Protein AF-A0A1I7UC44-F1 (afdb_monomer_lite)

Structure (mmCIF, N/CA/C/O backbone):
data_AF-A0A1I7UC44-F1
#
_entry.id   AF-A0A1I7UC44-F1
#
loop_
_atom_site.group_PDB
_atom_site.id
_atom_site.type_symbol
_atom_site.label_atom_id
_atom_site.label_alt_id
_atom_site.label_comp_id
_atom_site.label_asym_id
_atom_site.label_entity_id
_atom_site.label_seq_id
_atom_site.pdbx_PDB_ins_code
_atom_site.Cartn_x
_atom_site.Cartn_y
_atom_site.Cartn_z
_atom_site.occupancy
_atom_site.B_iso_or_equiv
_atom_site.auth_seq_id
_atom_site.auth_comp_id
_atom_site.auth_asym_id
_atom_site.auth_atom_id
_atom_site.pdbx_PDB_model_num
ATOM 1 N N . MET A 1 1 ? 6.712 1.844 -14.354 1.00 86.81 1 MET A N 1
ATOM 2 C CA . MET A 1 1 ? 5.774 1.019 -13.558 1.00 86.81 1 MET A CA 1
ATOM 3 C C . MET A 1 1 ? 6.282 0.932 -12.125 1.00 86.81 1 MET A C 1
ATOM 5 O O . MET A 1 1 ? 7.482 0.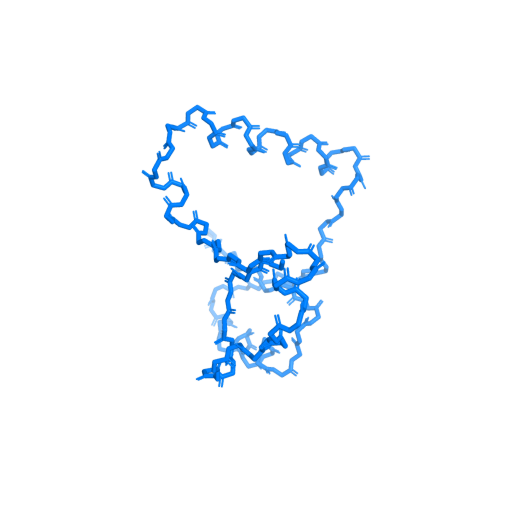760 -11.936 1.00 86.81 1 MET A O 1
ATOM 9 N N . LEU A 1 2 ? 5.391 1.078 -11.141 1.00 91.12 2 LEU A N 1
ATOM 10 C CA . LEU A 1 2 ? 5.702 0.945 -9.716 1.00 91.12 2 LEU A CA 1
ATOM 11 C C . LEU A 1 2 ? 4.914 -0.236 -9.146 1.00 91.12 2 LEU A C 1
ATOM 13 O O . LEU A 1 2 ? 3.701 -0.287 -9.329 1.00 91.12 2 LEU A O 1
ATOM 17 N N . THR A 1 3 ? 5.585 -1.164 -8.470 1.00 91.81 3 THR A N 1
ATOM 18 C CA . THR A 1 3 ? 4.928 -2.257 -7.740 1.00 91.81 3 THR A CA 1
ATOM 19 C C . THR A 1 3 ? 5.123 -2.098 -6.236 1.00 91.81 3 THR A C 1
ATOM 21 O O . THR A 1 3 ? 6.213 -1.754 -5.782 1.00 91.81 3 THR A O 1
ATOM 24 N N . TYR A 1 4 ? 4.066 -2.333 -5.462 1.00 91.06 4 TYR A N 1
ATOM 25 C CA . TYR A 1 4 ? 4.076 -2.272 -3.995 1.00 91.06 4 TYR A CA 1
ATOM 26 C C . TYR A 1 4 ? 3.559 -3.566 -3.344 1.00 91.06 4 TYR A C 1
ATOM 28 O O . TYR A 1 4 ? 3.312 -3.611 -2.140 1.00 91.06 4 TYR A O 1
ATOM 36 N N . GLY A 1 5 ? 3.391 -4.632 -4.134 1.00 86.25 5 GLY A N 1
ATOM 37 C CA . GLY A 1 5 ? 2.902 -5.926 -3.666 1.00 86.25 5 GLY A CA 1
ATOM 38 C C . GLY A 1 5 ? 2.909 -6.991 -4.764 1.00 86.25 5 GLY A C 1
ATOM 39 O O . GLY A 1 5 ? 3.052 -6.685 -5.944 1.00 86.25 5 GLY A O 1
ATOM 40 N N . GLY A 1 6 ? 2.750 -8.256 -4.369 1.00 82.50 6 GLY A N 1
ATOM 41 C CA . GLY A 1 6 ? 2.774 -9.409 -5.276 1.00 82.50 6 GLY A CA 1
ATOM 42 C C . GLY A 1 6 ? 1.901 -10.547 -4.757 1.00 82.50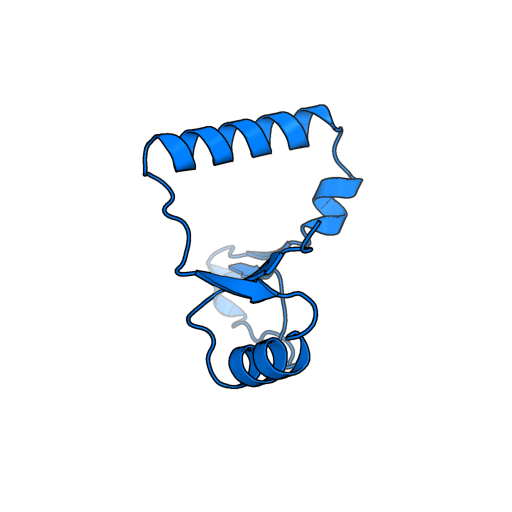 6 GLY A C 1
ATOM 43 O O . GLY A 1 6 ? 2.405 -11.528 -4.220 1.00 82.50 6 GLY A O 1
ATOM 44 N N . MET A 1 7 ? 0.579 -10.398 -4.884 1.00 73.44 7 MET A N 1
ATOM 45 C CA . MET A 1 7 ? -0.397 -11.311 -4.265 1.00 73.44 7 MET A CA 1
ATOM 46 C C . MET A 1 7 ? -0.383 -12.724 -4.868 1.00 73.44 7 MET A C 1
ATOM 48 O O . MET A 1 7 ? -0.699 -13.689 -4.181 1.00 73.44 7 MET A O 1
ATOM 52 N N . SER A 1 8 ? 0.014 -12.866 -6.134 1.00 75.25 8 SER A N 1
ATOM 53 C CA . SER A 1 8 ? 0.002 -14.141 -6.862 1.00 75.25 8 SER A CA 1
ATOM 54 C C . SER A 1 8 ? 1.214 -15.037 -6.587 1.00 75.25 8 SER A C 1
ATOM 56 O O . SER A 1 8 ? 1.257 -16.154 -7.098 1.00 75.25 8 SER A O 1
ATOM 58 N N . LYS A 1 9 ? 2.221 -14.556 -5.837 1.00 76.44 9 LYS A N 1
ATOM 59 C CA . LYS A 1 9 ? 3.558 -15.181 -5.712 1.00 76.44 9 LYS A CA 1
ATOM 60 C C . LYS A 1 9 ? 4.264 -15.431 -7.057 1.00 76.44 9 LYS A C 1
ATOM 62 O O . LYS A 1 9 ? 5.268 -16.133 -7.098 1.00 76.44 9 LYS A O 1
ATOM 67 N N . GLN A 1 10 ? 3.757 -14.855 -8.146 1.00 83.12 10 GLN A N 1
ATOM 68 C CA . GLN A 1 10 ? 4.353 -14.950 -9.472 1.00 83.12 10 GLN A CA 1
ATOM 69 C C . GLN A 1 10 ? 5.250 -13.735 -9.733 1.00 83.12 10 GLN A C 1
ATOM 71 O O . GLN A 1 10 ? 4.924 -12.627 -9.289 1.00 83.12 10 GLN A O 1
ATOM 76 N N . PRO A 1 11 ? 6.361 -13.907 -10.466 1.00 84.31 11 PRO A N 1
ATOM 77 C CA . PRO A 1 11 ? 7.186 -12.784 -10.880 1.00 84.31 11 PRO A CA 1
ATOM 78 C C . PRO A 1 11 ? 6.398 -11.851 -11.806 1.00 84.31 11 PRO A C 1
ATOM 80 O O . PRO A 1 11 ? 5.575 -12.282 -12.616 1.00 84.31 11 PRO A O 1
ATOM 83 N N . THR A 1 12 ? 6.667 -10.550 -11.700 1.00 86.81 12 THR A N 1
ATOM 84 C CA . THR A 1 12 ? 6.077 -9.566 -12.614 1.00 86.81 12 THR A CA 1
ATOM 85 C C . THR A 1 12 ? 6.734 -9.704 -13.984 1.00 86.81 12 THR A C 1
ATOM 87 O O . THR A 1 12 ? 7.937 -9.490 -14.109 1.00 86.81 12 THR A O 1
ATOM 90 N N . GLN A 1 13 ? 5.955 -10.046 -15.009 1.00 89.25 13 GLN A N 1
ATOM 91 C CA . GLN A 1 13 ? 6.444 -10.103 -16.387 1.00 89.25 13 GLN A CA 1
ATOM 92 C C . GLN A 1 13 ? 6.395 -8.710 -17.021 1.00 89.25 13 GLN A C 1
ATOM 94 O O . GLN A 1 13 ? 5.405 -7.992 -16.870 1.00 89.25 13 GLN A O 1
ATOM 99 N N . ALA A 1 14 ? 7.452 -8.319 -17.736 1.00 89.56 14 ALA A N 1
ATOM 100 C CA . ALA A 1 14 ? 7.505 -7.041 -18.440 1.00 89.56 14 ALA A CA 1
ATOM 101 C C . ALA A 1 14 ? 8.216 -7.188 -19.801 1.00 89.56 14 ALA A C 1
ATOM 103 O O . ALA A 1 14 ? 9.253 -7.848 -19.874 1.00 89.56 14 ALA A O 1
ATOM 104 N N . PRO A 1 15 ? 7.686 -6.586 -20.884 1.00 92.06 15 PRO A N 1
ATOM 105 C CA . PRO A 1 15 ? 8.291 -6.669 -22.213 1.00 92.06 15 PRO A CA 1
ATOM 106 C C . PRO A 1 15 ? 9.601 -5.877 -22.273 1.00 92.06 15 PRO A C 1
ATOM 108 O O . PRO A 1 15 ? 9.670 -4.775 -21.743 1.00 92.06 15 PRO A O 1
ATOM 111 N N . ILE A 1 16 ? 10.616 -6.399 -22.967 1.00 94.00 16 ILE A N 1
ATOM 112 C CA . ILE A 1 16 ? 11.969 -5.808 -23.016 1.00 94.00 16 ILE A CA 1
ATOM 113 C C . ILE A 1 16 ? 12.010 -4.515 -23.850 1.00 94.00 16 ILE A C 1
ATOM 115 O O . ILE A 1 16 ? 12.642 -3.536 -23.455 1.00 94.00 16 ILE A O 1
ATOM 119 N N . ALA A 1 17 ? 11.313 -4.486 -24.991 1.00 97.12 17 ALA A N 1
ATOM 120 C CA . ALA A 1 17 ? 11.405 -3.391 -25.963 1.00 97.12 17 ALA A CA 1
ATOM 121 C C . ALA A 1 17 ? 11.136 -1.990 -25.362 1.00 97.12 17 ALA A C 1
ATOM 123 O O . ALA A 1 17 ? 11.899 -1.068 -25.647 1.00 97.12 17 ALA A O 1
ATOM 124 N N . PRO A 1 18 ? 10.119 -1.788 -24.498 1.00 95.06 18 PRO A N 1
ATOM 125 C CA . PRO A 1 18 ? 9.891 -0.490 -23.862 1.00 95.06 18 PRO A CA 1
ATOM 126 C C . PRO A 1 18 ? 10.998 -0.025 -22.901 1.00 95.06 18 PRO A C 1
ATOM 128 O O . PRO A 1 18 ? 11.172 1.181 -22.736 1.00 95.06 18 PRO A O 1
ATOM 131 N N . PHE A 1 19 ? 11.763 -0.932 -22.286 1.00 94.19 19 PHE A N 1
ATOM 132 C CA . PHE A 1 19 ? 12.917 -0.538 -21.467 1.00 94.19 19 PHE A CA 1
ATOM 133 C C . PHE A 1 19 ? 14.044 0.009 -22.346 1.00 94.19 19 PHE A C 1
ATOM 135 O O . PHE A 1 19 ? 14.591 1.065 -22.049 1.00 94.19 19 PHE A O 1
ATOM 142 N N . ILE A 1 20 ? 14.333 -0.672 -23.461 1.00 95.94 20 ILE A N 1
ATOM 143 C CA . ILE A 1 20 ? 15.426 -0.306 -24.373 1.00 95.94 20 ILE A CA 1
ATOM 144 C C . ILE A 1 20 ? 15.078 0.944 -25.187 1.00 95.94 20 ILE A C 1
ATOM 146 O O . ILE A 1 20 ? 15.843 1.900 -25.222 1.00 95.94 20 ILE A O 1
ATOM 150 N N . PHE A 1 21 ? 13.916 0.951 -25.842 1.00 97.69 21 PHE A N 1
ATOM 151 C CA . PHE A 1 21 ? 13.599 1.951 -26.867 1.00 97.69 21 PHE A CA 1
ATOM 152 C C . PHE A 1 21 ? 12.753 3.118 -26.360 1.00 97.69 21 PHE A C 1
ATOM 154 O O . PHE A 1 21 ? 12.621 4.121 -27.054 1.00 97.69 21 PHE A O 1
ATOM 161 N N . LYS A 1 22 ? 12.149 2.997 -25.172 1.00 95.81 22 LYS A N 1
ATOM 162 C CA . LYS A 1 22 ? 11.308 4.053 -24.580 1.00 95.81 22 LYS A CA 1
ATOM 163 C C . LYS A 1 22 ? 11.795 4.517 -23.210 1.00 95.81 22 LYS A C 1
ATOM 165 O O . LYS A 1 22 ? 11.119 5.328 -22.584 1.00 95.81 22 LYS A O 1
ATOM 170 N N . ASN A 1 23 ? 12.939 4.003 -22.748 1.00 94.62 23 ASN A N 1
ATOM 171 C CA . ASN A 1 23 ? 13.533 4.343 -21.455 1.00 94.62 23 ASN A CA 1
ATOM 172 C C . ASN A 1 23 ? 12.537 4.225 -20.280 1.00 94.62 23 ASN A C 1
ATOM 174 O O . ASN A 1 23 ? 12.517 5.037 -19.353 1.00 94.62 23 ASN A O 1
ATOM 178 N N . ILE A 1 24 ? 11.645 3.231 -20.333 1.00 95.56 24 ILE A N 1
ATOM 179 C CA . ILE A 1 24 ? 10.712 2.963 -19.236 1.00 95.56 24 ILE A CA 1
ATOM 180 C C . ILE A 1 24 ? 11.471 2.277 -18.101 1.00 95.56 24 ILE A C 1
ATOM 182 O O . ILE A 1 24 ? 12.322 1.430 -18.343 1.00 95.56 24 ILE A O 1
ATOM 186 N N . SER A 1 25 ? 11.127 2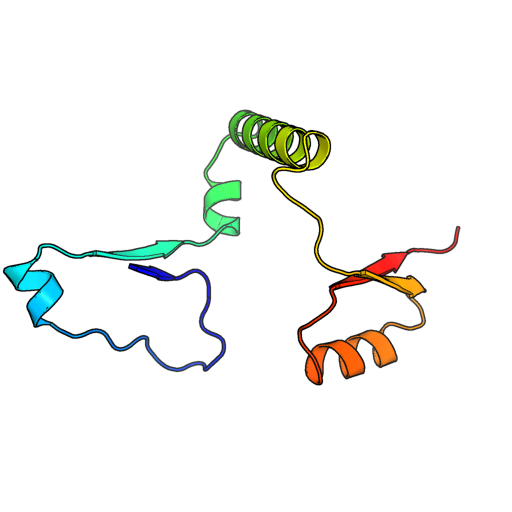.595 -16.850 1.00 94.38 25 SER A N 1
ATOM 187 C CA . SER A 1 25 ? 11.667 1.912 -15.670 1.00 94.38 25 SER A CA 1
ATOM 188 C C . SER A 1 25 ? 10.597 1.144 -14.891 1.00 94.38 25 SER A C 1
ATOM 190 O O . SER A 1 25 ? 9.426 1.540 -14.818 1.00 94.38 25 SER A O 1
ATOM 192 N N . LEU A 1 26 ? 11.019 0.032 -14.288 1.00 93.44 26 LEU A N 1
ATOM 193 C CA . LEU A 1 26 ? 10.252 -0.751 -13.324 1.00 93.44 26 LEU A CA 1
ATOM 194 C C . LEU A 1 26 ? 10.916 -0.607 -11.955 1.00 93.44 26 LEU A C 1
ATOM 196 O O . LEU A 1 26 ? 12.114 -0.843 -11.824 1.00 93.44 26 LEU A O 1
ATOM 200 N N . ARG A 1 27 ? 10.147 -0.190 -10.946 1.00 93.19 27 ARG A N 1
ATOM 201 C CA . ARG A 1 27 ? 10.635 0.016 -9.577 1.00 93.19 27 ARG A CA 1
ATOM 202 C C . ARG A 1 27 ? 9.693 -0.619 -8.563 1.00 93.19 27 ARG A C 1
ATOM 204 O O . ARG A 1 27 ? 8.491 -0.730 -8.808 1.00 93.19 27 ARG A O 1
ATOM 211 N N . ALA A 1 28 ? 10.247 -0.999 -7.419 1.00 91.38 28 ALA A N 1
ATOM 212 C CA . ALA A 1 28 ? 9.481 -1.429 -6.260 1.00 91.38 28 ALA A CA 1
ATOM 213 C C . ALA A 1 28 ? 9.365 -0.282 -5.248 1.00 91.38 28 ALA A C 1
ATOM 215 O O . ALA A 1 28 ? 10.290 0.519 -5.102 1.00 91.38 28 ALA A O 1
ATOM 216 N N . PHE A 1 29 ? 8.243 -0.222 -4.539 1.00 93.38 29 PHE A N 1
ATOM 217 C CA . PHE A 1 29 ? 8.035 0.673 -3.409 1.00 93.38 29 PHE A CA 1
ATOM 218 C C . PHE A 1 29 ? 7.567 -0.126 -2.201 1.00 93.38 29 PHE A C 1
ATOM 220 O O . PHE A 1 29 ? 6.559 -0.826 -2.261 1.00 93.38 29 PHE A O 1
ATOM 227 N N . TRP A 1 30 ? 8.283 0.011 -1.087 1.00 92.06 30 TRP A N 1
ATOM 228 C CA . TRP A 1 30 ? 7.895 -0.593 0.178 1.00 92.06 30 TRP A CA 1
ATOM 229 C C . TRP A 1 30 ? 7.689 0.496 1.225 1.00 92.06 30 TRP A C 1
ATOM 231 O O . TRP A 1 30 ? 8.644 1.086 1.729 1.00 92.06 30 TRP A O 1
ATOM 241 N N . MET A 1 31 ? 6.420 0.745 1.559 1.00 90.94 31 MET A N 1
ATOM 242 C CA . MET A 1 31 ? 6.027 1.823 2.467 1.00 90.94 31 MET A CA 1
ATOM 243 C C . MET A 1 31 ? 6.711 1.721 3.835 1.00 90.94 31 MET A C 1
ATOM 245 O O . MET A 1 31 ? 7.159 2.730 4.359 1.00 90.94 31 MET A O 1
ATOM 249 N N . MET A 1 32 ? 6.861 0.514 4.393 1.00 89.44 32 MET A N 1
ATOM 250 C CA . MET A 1 32 ? 7.518 0.342 5.696 1.00 89.44 32 MET A CA 1
ATOM 251 C C . MET A 1 32 ? 9.000 0.715 5.657 1.00 89.44 32 MET A C 1
ATOM 253 O O . MET A 1 32 ? 9.497 1.312 6.608 1.00 89.44 32 MET A O 1
ATOM 257 N N . THR A 1 33 ? 9.706 0.396 4.570 1.00 90.25 33 THR A N 1
ATOM 258 C CA . THR A 1 33 ? 11.100 0.825 4.391 1.00 90.25 33 THR A CA 1
ATOM 259 C C . THR A 1 33 ? 11.189 2.332 4.266 1.00 90.25 33 THR A C 1
ATOM 261 O O . THR A 1 33 ? 12.041 2.932 4.910 1.00 90.25 33 THR A O 1
ATOM 264 N N . TRP A 1 34 ? 10.285 2.940 3.494 1.00 90.12 34 TRP A N 1
ATOM 265 C CA . TRP A 1 34 ? 10.219 4.391 3.363 1.00 90.12 34 TRP A CA 1
ATOM 266 C C . TRP A 1 34 ? 9.973 5.057 4.722 1.00 90.12 34 TRP A C 1
ATOM 268 O O . TRP A 1 34 ? 10.749 5.917 5.114 1.00 90.12 34 TRP A O 1
ATOM 278 N N . ILE A 1 35 ? 8.982 4.601 5.494 1.00 90.44 35 ILE A N 1
ATOM 279 C CA . ILE A 1 35 ? 8.693 5.142 6.832 1.00 90.44 35 ILE A CA 1
ATOM 280 C C . ILE A 1 35 ? 9.926 5.046 7.741 1.00 90.44 35 ILE A C 1
ATOM 282 O O . ILE A 1 35 ? 10.277 6.020 8.392 1.00 90.44 35 ILE A O 1
ATOM 286 N N . ARG A 1 36 ? 10.620 3.901 7.755 1.00 89.12 36 ARG A N 1
ATOM 287 C CA . ARG A 1 36 ? 11.816 3.696 8.594 1.00 89.12 36 ARG A CA 1
ATOM 288 C C . ARG A 1 36 ? 13.021 4.534 8.168 1.00 89.12 36 ARG A C 1
ATOM 290 O O . ARG A 1 36 ? 13.883 4.802 8.995 1.00 89.12 36 ARG A O 1
ATOM 297 N N . SER A 1 37 ? 13.126 4.879 6.887 1.00 88.06 37 SER A N 1
ATOM 298 C CA . SER A 1 37 ? 14.270 5.618 6.346 1.00 88.06 37 SER A CA 1
ATOM 299 C C . SER A 1 37 ? 14.087 7.137 6.378 1.00 88.06 37 SER A C 1
ATOM 301 O O . SER A 1 37 ? 15.003 7.854 5.983 1.00 88.06 37 SER A O 1
ATOM 303 N N . HIS A 1 38 ? 12.914 7.636 6.774 1.00 84.62 38 HIS A N 1
ATOM 304 C CA . HIS A 1 38 ? 12.604 9.064 6.816 1.00 84.62 38 HIS A CA 1
ATOM 305 C C . HIS A 1 38 ? 12.488 9.546 8.263 1.00 84.62 38 HIS A C 1
ATOM 307 O O . HIS A 1 38 ? 12.161 8.780 9.164 1.00 84.62 38 HIS A O 1
ATOM 313 N N . LYS A 1 39 ? 12.773 10.834 8.480 1.00 81.94 39 LYS A N 1
ATOM 314 C CA . LYS A 1 39 ? 12.561 11.487 9.775 1.00 81.94 39 LYS A CA 1
ATOM 315 C C . LYS A 1 39 ? 11.067 11.577 10.084 1.00 81.94 39 LYS A C 1
ATOM 317 O O . LYS A 1 39 ? 10.259 11.717 9.163 1.00 81.94 39 LYS A O 1
ATOM 322 N N . ASP A 1 40 ? 10.731 11.607 11.370 1.00 79.94 40 ASP A N 1
ATOM 323 C CA . ASP A 1 40 ? 9.349 11.740 11.843 1.00 79.94 40 ASP A CA 1
ATOM 324 C C . ASP A 1 40 ? 8.637 12.971 11.254 1.00 79.94 40 ASP A C 1
ATOM 326 O O . ASP A 1 40 ? 7.460 12.893 10.908 1.00 79.94 40 ASP A O 1
ATOM 330 N N . GLU A 1 41 ? 9.358 14.077 11.044 1.00 82.25 41 GLU A N 1
ATOM 331 C CA . GLU A 1 41 ? 8.836 15.312 10.435 1.00 82.25 41 GLU A CA 1
ATOM 332 C C . GLU A 1 41 ? 8.245 15.083 9.031 1.00 82.25 41 GLU A C 1
ATOM 334 O O . GLU A 1 41 ? 7.137 15.538 8.748 1.00 82.25 41 GLU A O 1
ATOM 339 N N . ASN A 1 42 ? 8.918 14.298 8.182 1.00 86.88 42 ASN A N 1
ATOM 340 C CA . ASN A 1 42 ? 8.453 14.006 6.820 1.00 86.88 42 ASN A CA 1
ATOM 341 C C . ASN A 1 42 ? 7.178 13.148 6.825 1.00 86.88 42 ASN A C 1
ATOM 343 O O . ASN A 1 42 ? 6.309 13.291 5.962 1.00 86.88 42 ASN A O 1
ATOM 347 N N . LEU A 1 43 ? 7.063 12.232 7.791 1.00 89.81 43 LEU A N 1
ATOM 348 C CA . LEU A 1 43 ? 5.859 11.425 7.962 1.00 89.81 43 LEU A CA 1
ATOM 349 C C . LEU A 1 43 ? 4.693 12.289 8.455 1.00 89.81 43 LEU A C 1
ATOM 351 O O . LEU A 1 43 ? 3.581 12.150 7.951 1.00 89.81 43 LEU A O 1
ATOM 355 N N . GLN A 1 44 ? 4.940 13.192 9.407 1.00 92.56 44 GLN A N 1
ATOM 356 C CA . GLN A 1 44 ? 3.919 14.108 9.918 1.00 92.56 44 GLN A CA 1
ATOM 357 C C . GLN A 1 44 ? 3.392 15.040 8.827 1.00 92.56 44 GLN A C 1
ATOM 359 O O . GLN A 1 44 ? 2.177 15.171 8.685 1.00 92.56 44 GLN A O 1
ATOM 364 N N . GLU A 1 45 ? 4.271 15.625 8.014 1.00 94.62 45 GLU A N 1
ATOM 365 C CA . GLU A 1 45 ? 3.868 16.469 6.883 1.00 94.62 45 GLU A CA 1
ATOM 366 C C . GLU A 1 45 ? 2.985 15.694 5.891 1.00 94.62 45 GLU A C 1
ATOM 368 O O . GLU A 1 45 ? 1.907 16.158 5.503 1.00 94.62 45 GLU A O 1
ATOM 373 N N . LEU A 1 46 ? 3.388 14.468 5.537 1.00 93.44 46 LEU A N 1
ATOM 374 C CA . LEU A 1 46 ? 2.599 13.594 4.669 1.00 93.44 46 LEU A CA 1
ATOM 375 C C . LEU A 1 46 ? 1.210 13.312 5.260 1.00 93.44 46 LEU A C 1
ATOM 377 O O . LEU A 1 46 ? 0.204 13.419 4.556 1.00 93.44 46 LEU A O 1
ATOM 381 N N . LEU A 1 47 ? 1.139 12.961 6.545 1.00 93.38 47 LEU A N 1
ATOM 382 C CA . LEU A 1 47 ? -0.124 12.672 7.226 1.00 93.38 47 LEU A CA 1
ATOM 383 C C . LEU A 1 47 ? -1.029 13.907 7.306 1.00 93.38 47 LEU A C 1
ATOM 385 O O . LEU A 1 47 ? -2.234 13.790 7.082 1.00 93.38 47 LEU A O 1
ATOM 389 N N . GLN A 1 48 ? -0.468 15.090 7.565 1.00 96.31 48 GLN A N 1
ATOM 390 C CA . GLN A 1 48 ? -1.218 16.349 7.571 1.00 96.31 48 GLN A CA 1
ATOM 391 C C . GLN A 1 48 ? -1.805 16.659 6.195 1.00 96.31 48 GLN A C 1
ATOM 393 O O . GLN A 1 48 ? -2.978 17.022 6.094 1.00 96.31 48 GLN A O 1
ATOM 398 N N . LYS A 1 49 ? -1.028 16.450 5.129 1.00 96.25 49 LYS A N 1
ATOM 399 C CA . LYS A 1 49 ? -1.493 16.632 3.751 1.00 96.25 49 LYS A CA 1
ATOM 400 C C . LYS A 1 49 ? -2.639 15.682 3.404 1.00 96.25 49 LYS A C 1
ATOM 402 O O . LYS A 1 49 ? -3.667 16.126 2.897 1.00 96.25 49 LYS A O 1
ATOM 407 N N . LEU A 1 50 ? -2.504 14.396 3.743 1.00 95.19 50 LEU A N 1
ATOM 408 C CA . LEU A 1 50 ? -3.568 13.402 3.556 1.00 95.19 50 LEU A CA 1
ATOM 409 C C . LEU A 1 50 ? -4.838 13.778 4.333 1.00 95.19 50 LEU A C 1
ATOM 411 O O . LEU A 1 50 ? -5.937 13.703 3.789 1.00 95.19 50 LEU A O 1
ATOM 415 N N . ALA A 1 51 ? -4.697 14.229 5.581 1.00 95.31 51 ALA A N 1
ATOM 416 C CA . ALA A 1 51 ? -5.825 14.690 6.385 1.00 95.31 51 ALA A CA 1
ATOM 417 C C . ALA A 1 51 ? -6.503 15.930 5.779 1.00 95.31 51 ALA A C 1
ATOM 419 O O . ALA A 1 51 ? -7.729 16.033 5.818 1.00 95.31 51 ALA A O 1
ATOM 420 N N . GLY A 1 52 ? -5.728 16.851 5.198 1.00 97.25 52 GLY A N 1
ATOM 421 C CA . GLY A 1 52 ? -6.240 18.001 4.452 1.00 97.25 52 GLY A CA 1
ATOM 422 C C . GLY A 1 52 ? -7.120 17.576 3.278 1.00 97.25 52 GLY A C 1
ATOM 423 O O . GLY A 1 52 ? -8.265 18.010 3.189 1.00 97.25 52 GLY A O 1
ATOM 424 N N . TRP A 1 53 ? -6.635 16.649 2.452 1.00 97.25 53 TRP A N 1
ATOM 425 C CA . TRP A 1 53 ? -7.392 16.105 1.319 1.00 97.25 53 TRP A CA 1
ATOM 426 C C . TRP A 1 53 ? -8.645 15.328 1.722 1.00 97.25 53 TRP A C 1
ATOM 428 O O . TRP A 1 53 ? -9.662 15.370 1.031 1.00 97.25 53 TRP A O 1
ATOM 438 N N . MET A 1 54 ? -8.609 14.630 2.857 1.00 95.81 54 MET A N 1
ATOM 439 C CA . MET A 1 54 ? -9.809 13.987 3.394 1.00 95.81 54 MET A CA 1
ATOM 440 C C . MET A 1 54 ? -10.845 15.011 3.871 1.00 95.81 54 MET A C 1
ATOM 442 O O . MET A 1 54 ? -12.040 14.795 3.691 1.00 95.81 54 MET A O 1
ATOM 446 N N . LYS A 1 55 ? -10.406 16.132 4.462 1.00 95.56 55 LYS A N 1
ATOM 447 C CA . LYS A 1 55 ? -11.296 17.224 4.891 1.00 95.56 55 LYS A CA 1
ATOM 448 C C . LYS A 1 55 ? -11.889 17.992 3.709 1.00 95.56 55 LYS A C 1
ATOM 450 O O . LYS A 1 55 ? -13.049 18.378 3.789 1.00 95.56 55 LYS A O 1
ATOM 455 N N . SER A 1 56 ? -11.118 18.213 2.640 1.00 96.69 56 SER A N 1
ATOM 456 C CA . SER A 1 56 ? -11.598 18.892 1.426 1.00 96.69 56 SER A CA 1
ATOM 457 C C . SER A 1 56 ? -12.513 18.014 0.568 1.00 96.69 56 SER A C 1
ATOM 459 O O . SER A 1 56 ? -13.217 18.529 -0.295 1.00 96.69 56 SER A O 1
ATOM 461 N N . GLY A 1 57 ? -12.525 16.699 0.806 1.00 94.50 57 GLY A N 1
ATOM 462 C CA . GLY A 1 57 ? -13.293 15.737 0.016 1.00 94.50 57 GLY A CA 1
ATOM 463 C C . GLY A 1 57 ? -12.587 15.281 -1.264 1.00 94.50 57 GLY A C 1
ATOM 464 O O . GLY A 1 57 ? -13.156 14.488 -2.008 1.00 94.50 57 GLY A O 1
ATOM 465 N N . GLU A 1 58 ? -11.345 15.714 -1.506 1.00 95.50 58 GLU A N 1
ATOM 466 C CA . GLU A 1 58 ? -10.503 15.214 -2.605 1.00 95.50 58 GLU A CA 1
ATOM 467 C C . GLU A 1 58 ? -10.204 13.717 -2.460 1.00 95.50 58 GLU A C 1
ATOM 469 O O . GLU A 1 58 ? -10.072 13.000 -3.452 1.00 95.50 58 GLU A O 1
ATOM 474 N N . ILE A 1 59 ? -10.121 13.232 -1.215 1.00 94.50 59 ILE A N 1
ATOM 475 C CA . ILE A 1 59 ? -9.985 11.810 -0.901 1.00 94.50 59 ILE A CA 1
ATOM 476 C C . ILE A 1 59 ? -11.163 11.372 -0.039 1.00 94.50 59 ILE A C 1
ATOM 478 O O . ILE A 1 59 ? -11.241 11.682 1.150 1.00 94.50 59 ILE A O 1
ATOM 482 N N . ALA A 1 60 ? -12.054 10.579 -0.630 1.00 90.50 60 ALA A N 1
ATOM 483 C CA . ALA A 1 60 ? -13.131 9.933 0.100 1.00 90.50 60 ALA A CA 1
ATOM 484 C C . ALA A 1 60 ? -12.652 8.613 0.736 1.00 90.50 60 ALA A C 1
ATOM 486 O O . ALA A 1 60 ? -11.947 7.826 0.093 1.00 90.50 60 ALA A O 1
ATOM 487 N N . PRO A 1 61 ? -13.047 8.317 1.985 1.00 85.94 61 PRO A N 1
ATOM 488 C CA . PRO A 1 61 ? -12.836 6.996 2.553 1.00 85.94 61 PRO A CA 1
ATOM 489 C C . PRO A 1 61 ? -13.596 5.929 1.755 1.00 85.94 61 PRO A C 1
ATOM 491 O O . PRO A 1 61 ? -14.748 6.113 1.369 1.00 85.94 61 PRO A O 1
ATOM 494 N N . THR A 1 62 ? -12.972 4.768 1.566 1.00 88.00 62 THR A N 1
ATOM 495 C CA . THR A 1 62 ? -13.649 3.582 1.020 1.00 88.00 62 THR A CA 1
ATOM 496 C C . THR A 1 62 ? -14.755 3.107 1.969 1.00 88.00 62 THR A C 1
ATOM 498 O O . THR A 1 62 ? -14.562 3.233 3.181 1.00 88.00 62 THR A O 1
ATOM 501 N N . PRO A 1 63 ? -15.846 2.489 1.477 1.00 90.38 63 PRO A N 1
ATOM 502 C CA . PRO A 1 63 ? -16.879 1.894 2.324 1.00 90.38 63 PRO A CA 1
ATOM 503 C C . PRO A 1 63 ? -16.289 1.012 3.432 1.00 90.38 63 PRO A C 1
ATOM 505 O O . PRO A 1 63 ? -15.399 0.194 3.184 1.00 90.38 63 PRO A O 1
ATOM 508 N N . MET A 1 64 ? -16.767 1.193 4.665 1.00 90.75 64 MET A N 1
ATOM 509 C CA . MET A 1 64 ? -16.248 0.488 5.840 1.00 90.75 64 MET A CA 1
ATOM 510 C C . MET A 1 64 ? -17.362 -0.222 6.599 1.00 90.75 64 MET A C 1
ATOM 512 O O . MET A 1 64 ? -18.477 0.290 6.700 1.00 90.75 64 MET A O 1
ATOM 516 N N . VAL A 1 65 ? -17.028 -1.367 7.187 1.00 91.38 65 VAL A N 1
ATOM 517 C CA . VAL A 1 65 ? -17.880 -2.108 8.117 1.00 91.38 65 VAL A CA 1
ATOM 518 C C . VAL A 1 65 ? -17.221 -2.061 9.488 1.00 91.38 65 VAL A C 1
ATOM 520 O O . VAL A 1 65 ? -16.077 -2.485 9.655 1.00 91.38 65 VAL A O 1
ATOM 523 N N . LYS A 1 66 ? -17.937 -1.509 10.469 1.00 90.81 66 LYS A N 1
ATOM 524 C CA . LYS A 1 66 ? -17.488 -1.480 11.863 1.00 90.81 66 LYS A CA 1
ATOM 525 C C . LYS A 1 66 ? -17.901 -2.783 12.539 1.00 90.81 66 LYS A C 1
ATOM 527 O O . LYS A 1 66 ? -19.076 -3.137 12.470 1.00 90.81 66 LYS A O 1
ATOM 532 N N . ARG A 1 67 ? -16.967 -3.466 13.200 1.00 90.44 67 ARG A N 1
ATOM 533 C CA . ARG A 1 67 ? -17.23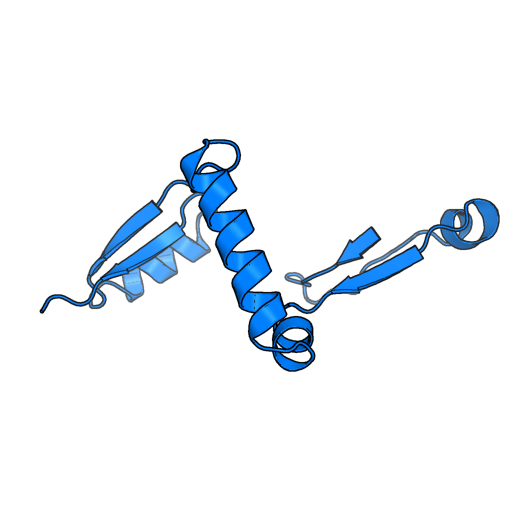0 -4.711 13.941 1.00 90.44 67 ARG A CA 1
ATOM 534 C C . ARG A 1 67 ? -16.583 -4.707 15.314 1.00 90.44 67 ARG A C 1
ATOM 536 O O . ARG A 1 67 ? -15.559 -4.053 15.520 1.00 90.44 67 ARG A O 1
ATOM 543 N N . SER A 1 68 ? -17.184 -5.457 16.229 1.00 92.06 68 SER A N 1
ATOM 544 C CA . SER A 1 68 ? -16.561 -5.762 17.510 1.00 92.06 68 SER A CA 1
ATOM 545 C C . SER A 1 68 ? -15.316 -6.617 17.260 1.00 92.06 68 SER A C 1
ATOM 547 O O . SER A 1 68 ? -15.284 -7.397 16.304 1.00 92.06 68 SER A O 1
ATOM 549 N N . ILE A 1 69 ? -14.273 -6.475 18.080 1.00 92.56 69 ILE A N 1
ATOM 550 C CA . ILE A 1 69 ? -13.054 -7.289 17.926 1.00 92.56 69 ILE A CA 1
ATOM 551 C C . ILE A 1 69 ? -13.333 -8.788 18.128 1.00 92.56 69 ILE A C 1
ATOM 553 O O . ILE A 1 69 ? -12.649 -9.632 17.553 1.00 92.56 69 ILE A O 1
ATOM 557 N N . GLU A 1 70 ? -14.371 -9.128 18.893 1.00 93.06 70 GLU A N 1
ATOM 558 C CA . GLU A 1 70 ? -14.829 -10.500 19.118 1.00 93.06 70 GLU A CA 1
ATOM 559 C C . GLU A 1 70 ? -15.299 -11.172 17.815 1.00 93.06 70 GLU A C 1
ATOM 561 O O . GLU A 1 70 ? -15.120 -12.379 17.646 1.00 93.06 70 GLU A O 1
ATOM 566 N N . ASP A 1 71 ? -15.782 -10.386 16.847 1.00 92.75 71 ASP A N 1
ATOM 567 C CA . ASP A 1 71 ? -16.314 -10.855 15.559 1.00 92.75 71 ASP A CA 1
ATOM 568 C C . ASP A 1 71 ? -15.213 -11.011 14.486 1.00 92.75 71 ASP A C 1
ATOM 570 O O . ASP A 1 71 ? -15.485 -11.015 13.278 1.00 92.75 71 ASP A O 1
ATOM 574 N N . TYR A 1 72 ? -13.939 -11.108 14.893 1.00 91.94 72 TYR A N 1
ATOM 575 C CA . TYR A 1 72 ? -12.804 -11.148 13.962 1.00 91.94 72 TYR A CA 1
ATOM 576 C C . TYR A 1 72 ? -12.886 -12.309 12.964 1.00 91.94 72 TYR A C 1
ATOM 578 O O . TYR A 1 72 ? -12.462 -12.158 11.819 1.00 91.94 72 TYR A O 1
ATOM 586 N N . LYS A 1 73 ? -13.439 -13.460 13.369 1.00 93.81 73 LYS A N 1
ATOM 587 C CA . LYS A 1 73 ? -13.559 -14.640 12.499 1.00 93.81 73 LYS A CA 1
ATOM 588 C C . LYS A 1 73 ? -14.445 -14.346 11.294 1.00 93.81 73 LYS A C 1
ATOM 590 O O . LYS A 1 73 ? -14.019 -14.541 10.158 1.00 93.81 73 LYS A O 1
ATOM 595 N N . ASP A 1 74 ? -15.628 -13.797 11.541 1.00 91.50 74 ASP A N 1
ATOM 596 C CA . ASP A 1 74 ? -16.586 -13.470 10.486 1.00 91.50 74 ASP A CA 1
ATOM 597 C C . ASP A 1 74 ? -16.059 -12.349 9.589 1.00 91.50 74 ASP A C 1
ATOM 599 O O . ASP A 1 74 ? -16.268 -12.356 8.376 1.00 91.50 74 ASP A O 1
ATOM 603 N N . ALA A 1 75 ? -15.335 -11.389 10.172 1.00 91.81 75 ALA A N 1
ATOM 604 C CA . ALA A 1 75 ? -14.697 -10.311 9.426 1.00 91.81 75 ALA A CA 1
ATOM 605 C C . ALA A 1 75 ? -13.620 -10.830 8.458 1.00 91.81 75 ALA A C 1
ATOM 607 O O . ALA A 1 75 ? -13.520 -10.341 7.332 1.00 91.81 75 ALA A O 1
ATOM 608 N N . LEU A 1 76 ? -12.831 -11.826 8.877 1.00 91.25 76 LEU A N 1
ATOM 609 C CA . LEU A 1 76 ? -11.814 -12.457 8.033 1.00 91.25 76 LEU A CA 1
ATOM 610 C C . LEU A 1 76 ? -12.441 -13.269 6.899 1.00 91.25 76 LEU A C 1
ATOM 612 O O . LEU A 1 76 ? -11.977 -13.167 5.766 1.00 91.25 76 LEU A O 1
ATOM 616 N N . ILE A 1 77 ? -13.503 -14.028 7.185 1.00 91.81 77 ILE A N 1
ATOM 617 C CA . ILE A 1 77 ? -14.238 -14.792 6.165 1.00 91.81 77 ILE A CA 1
ATOM 618 C C . ILE A 1 77 ? -14.796 -13.841 5.101 1.00 91.81 77 ILE A C 1
ATOM 620 O O . ILE A 1 77 ? -14.611 -14.059 3.905 1.00 91.81 77 ILE A O 1
ATOM 624 N N . GLU A 1 78 ? -15.431 -12.744 5.514 1.00 90.06 78 GLU A N 1
ATOM 625 C CA . GLU A 1 78 ? -15.971 -11.759 4.575 1.00 90.06 78 GLU A CA 1
ATOM 626 C C . GLU A 1 78 ? -14.875 -11.096 3.731 1.00 90.06 78 GLU A C 1
ATOM 628 O O . GLU A 1 78 ? -15.017 -10.996 2.511 1.00 90.06 78 GLU A O 1
ATOM 633 N N . ALA A 1 79 ? -13.757 -10.711 4.356 1.00 89.38 79 ALA A N 1
ATOM 634 C CA . ALA A 1 79 ? -12.633 -10.070 3.674 1.00 89.38 79 ALA A CA 1
ATOM 635 C C . ALA A 1 79 ? -11.925 -10.983 2.656 1.00 89.38 79 ALA A C 1
ATOM 637 O O . ALA A 1 79 ? -11.289 -10.478 1.734 1.00 89.38 79 ALA A O 1
ATOM 638 N N . GLN A 1 80 ? -12.019 -12.307 2.810 1.00 87.62 80 GLN A N 1
ATOM 639 C CA . GLN A 1 80 ? -11.489 -13.276 1.843 1.00 87.62 80 GLN A CA 1
ATOM 640 C C . GLN A 1 80 ? -12.410 -13.475 0.636 1.00 87.62 80 GLN A C 1
ATOM 642 O O . GLN A 1 80 ? -11.930 -13.782 -0.453 1.00 87.62 80 GLN A O 1
ATOM 647 N N . ASN A 1 81 ? -13.719 -13.295 0.822 1.00 86.75 81 ASN A N 1
ATOM 648 C CA . ASN A 1 81 ? -14.715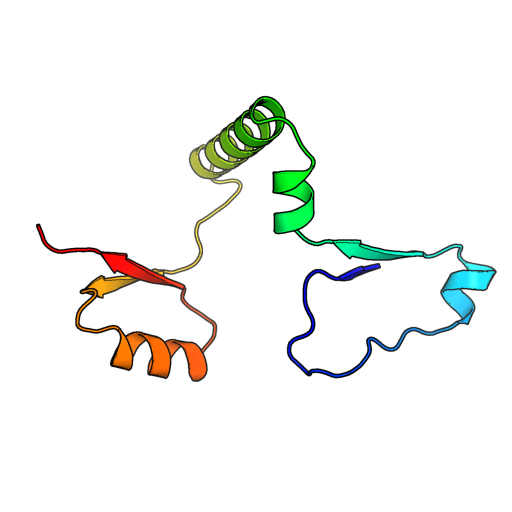 -13.535 -0.219 1.00 86.75 81 ASN A CA 1
ATOM 649 C C . ASN A 1 81 ? -14.918 -12.323 -1.132 1.00 86.75 81 ASN A C 1
ATOM 651 O O . ASN A 1 81 ? -15.103 -12.483 -2.339 1.00 86.75 81 ASN A O 1
ATOM 655 N N . LYS A 1 82 ? -14.912 -11.107 -0.570 1.00 85.62 82 LYS A N 1
ATOM 656 C CA . LYS A 1 82 ? -15.172 -9.880 -1.329 1.00 85.62 82 LYS A CA 1
ATOM 657 C C . LYS A 1 82 ? -14.281 -8.729 -0.864 1.00 85.62 82 LYS A C 1
ATOM 659 O O . LYS A 1 82 ? -14.224 -8.399 0.315 1.00 85.62 82 LYS A O 1
ATOM 664 N N . PHE A 1 83 ? -13.623 -8.080 -1.823 1.00 84.38 83 PHE A N 1
ATOM 665 C CA . PHE A 1 83 ? -12.655 -7.001 -1.587 1.00 84.38 83 PHE A CA 1
ATOM 666 C C . PHE A 1 83 ? -13.254 -5.601 -1.813 1.00 84.38 83 PHE A C 1
ATOM 668 O O . PHE A 1 83 ? -12.613 -4.739 -2.410 1.00 84.38 83 PHE A O 1
ATOM 675 N N . ASP A 1 84 ? -14.502 -5.371 -1.401 1.00 86.56 84 ASP A N 1
ATOM 676 C CA . ASP A 1 84 ? -15.232 -4.117 -1.653 1.00 86.56 84 ASP A CA 1
ATOM 677 C C . ASP A 1 84 ? -15.335 -3.191 -0.432 1.00 86.56 84 ASP A C 1
ATOM 679 O O . ASP A 1 84 ? -15.611 -1.999 -0.584 1.00 86.56 84 ASP A O 1
ATOM 683 N N . LYS A 1 85 ? -15.112 -3.713 0.779 1.00 87.19 85 LYS A N 1
ATOM 684 C CA . LYS A 1 85 ? -15.256 -2.964 2.035 1.00 87.19 85 LYS A CA 1
ATOM 685 C C . LYS A 1 85 ? -14.060 -3.172 2.951 1.00 87.19 85 LYS A C 1
ATOM 687 O O . LYS A 1 85 ? -13.494 -4.260 3.028 1.00 87.19 85 LYS A O 1
ATOM 692 N N . LYS A 1 86 ? -13.703 -2.131 3.704 1.00 88.31 86 LYS A N 1
ATOM 693 C CA . LYS A 1 86 ? -12.708 -2.237 4.780 1.00 88.31 86 LYS A CA 1
ATOM 694 C C . LYS A 1 86 ? -13.365 -2.683 6.083 1.00 88.31 86 LYS A C 1
ATOM 696 O O . LYS A 1 86 ? -14.357 -2.094 6.504 1.00 88.31 86 LYS A O 1
ATOM 701 N N . GLN A 1 87 ? -12.778 -3.680 6.739 1.00 88.88 87 GLN A N 1
ATOM 702 C CA . GLN A 1 87 ? -13.178 -4.113 8.078 1.00 88.88 87 GLN A CA 1
ATOM 703 C C . GLN A 1 87 ? -12.452 -3.248 9.117 1.00 88.88 87 GLN A C 1
ATOM 705 O O . GLN A 1 87 ? -11.225 -3.138 9.084 1.00 88.88 87 GLN A O 1
ATOM 710 N N . VAL A 1 88 ? -13.200 -2.605 10.015 1.00 90.44 88 VAL A N 1
ATOM 711 C CA . VAL A 1 88 ? -12.652 -1.751 11.078 1.00 90.44 88 VAL A CA 1
ATOM 712 C C . VAL A 1 88 ? -13.126 -2.279 12.422 1.00 90.44 88 VAL A C 1
ATOM 714 O O . VAL A 1 88 ? -14.321 -2.252 12.720 1.00 90.44 88 VAL A O 1
ATOM 717 N N . PHE A 1 89 ? -12.181 -2.742 13.236 1.00 92.38 89 PHE A N 1
ATOM 718 C CA . PHE A 1 89 ? -12.477 -3.235 14.574 1.00 92.38 89 PHE A CA 1
ATOM 719 C C . PHE A 1 89 ? -12.471 -2.106 15.596 1.00 92.38 89 PHE A C 1
ATOM 721 O O . PHE A 1 89 ? -11.609 -1.226 15.562 1.00 92.38 89 PHE A O 1
ATOM 728 N N . PHE A 1 90 ? -13.413 -2.161 16.529 1.00 88.69 90 PHE A N 1
ATOM 729 C CA . PHE A 1 90 ? -13.414 -1.327 17.721 1.00 88.69 90 PHE A CA 1
ATOM 730 C C . PHE A 1 90 ? -13.361 -2.209 18.970 1.00 88.69 90 PHE A C 1
ATOM 732 O O . PHE A 1 90 ? -13.981 -3.269 19.033 1.00 88.69 90 PHE A O 1
ATOM 739 N N . LEU A 1 91 ? -12.610 -1.753 19.970 1.00 84.00 91 LEU A N 1
ATOM 740 C CA . LEU A 1 91 ? -12.621 -2.326 21.311 1.00 84.00 91 LEU A CA 1
ATOM 741 C C . LEU A 1 91 ? -13.785 -1.688 22.071 1.00 84.00 91 LEU A C 1
ATOM 743 O O . LEU A 1 91 ? -13.840 -0.459 22.183 1.00 84.00 91 LEU A O 1
ATOM 747 N N . LYS A 1 92 ? -14.728 -2.497 22.564 1.00 73.19 92 LYS A N 1
ATOM 748 C CA . LYS A 1 92 ? -15.700 -2.011 23.550 1.00 73.19 92 LYS A CA 1
ATOM 749 C C . LYS A 1 92 ? -14.922 -1.696 24.831 1.00 73.19 92 LYS A C 1
ATOM 751 O O . LYS A 1 92 ? -14.144 -2.530 25.286 1.00 73.19 92 LYS A O 1
ATOM 756 N N . LYS A 1 93 ? -15.058 -0.463 25.324 1.00 61.06 93 LYS A N 1
ATOM 757 C CA . LYS A 1 93 ? -14.559 -0.081 26.649 1.00 61.06 93 LYS A CA 1
ATOM 758 C C . LYS A 1 93 ? -15.395 -0.743 27.733 1.00 61.06 93 LYS A C 1
ATOM 760 O O . LYS A 1 93 ? -16.613 -0.895 27.489 1.00 61.06 93 LYS A O 1
#

Organism: NCBI:txid1561998

Radius of gyration: 18.95 Å; chains: 1; bounding box: 33×34×54 Å

pLDDT: mean 89.9, std 5.94, range [61.06, 97.69]

Sequence (93 aa):
MLTYGGMSKQPTQAPIAPFIFKNISLRAFWMMTWIRSHKDENLQELLQKLAGWMKSGEIAPTPMVKRSIEDYKDALIEAQNKFDKKQVFFLKK

Secondary structure (DSSP, 8-state):
-EE---TTSSPPP--SHHHHHH----EE--HHHHHHHS-HHHHHHHHHHHHHHHHHTSSPPPPEEEEEGGGHHHHHHHHHH--SSEEEEE---

Foldseek 3Di:
DEAADDPPPDDDDDDDCCCVPVVDDYYYDHVVVVVVVDDPVVVVVVVVVVVVCCVVVVDDDFAEDEDEPVCVVVVVVVCVPDVRYHYHYDYDD

InterPro 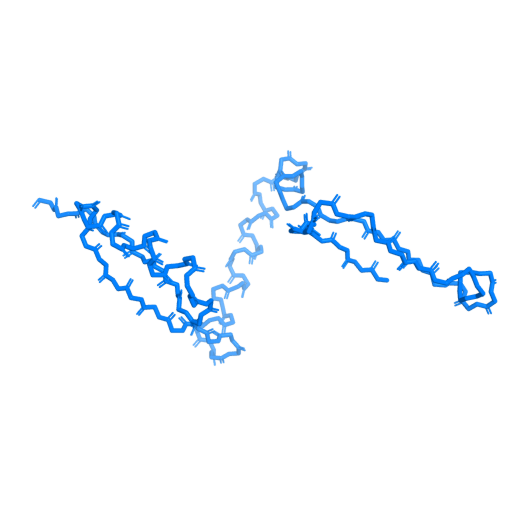domains:
  IPR036291 NAD(P)-binding domain superfamily [SSF51735] (1-58)
  IPR051034 Mitochondrial Enoyl-ACP Reductase [PTHR43981] (1-89)